Protein AF-A0A966UP35-F1 (afdb_monomer_lite)

Foldseek 3Di:
DDDDDDDDPPDDPVVVVVVVVVVVLVVVLVVLVVVCVVQVKDKDWAADPDPDPFFWTKIKIKDQPDPDLPRFKMWIFMDTGHSHDGDDPSVRSVRRSVCVVVVVTDIDGLVDRDDSVCVRVSVRVVVNVVVVVD

Radius of gyration: 21.24 Å; chains: 1; bounding box: 34×45×80 Å

pLDDT: mean 83.23, std 15.19, range [35.84, 97.56]

Sequence (134 aa):
MITVKNARDDGANAQDTINYIKLAEDNLRKEMLLKAKLCGVGIVHIKSAEGEWRKGGMTVAFKKSNQYKYGRMVEVAVAVCSPEDTFSRKIGTQMALEKFFSEQVIELPLLEFYGQEDINMAVKKAFTAMWHAI

Structure (mmCIF, N/CA/C/O backbone):
data_AF-A0A966UP35-F1
#
_entry.id   AF-A0A966UP35-F1
#
loop_
_atom_site.group_PDB
_atom_site.id
_atom_site.type_symbol
_atom_site.label_atom_id
_atom_site.label_alt_id
_atom_site.label_comp_id
_atom_site.label_asym_id
_atom_site.label_entity_id
_atom_site.label_seq_id
_atom_site.pdbx_PDB_ins_code
_atom_site.Cartn_x
_atom_site.Cartn_y
_atom_site.Cartn_z
_atom_site.occupancy
_atom_site.B_iso_or_equiv
_atom_site.auth_seq_id
_atom_site.auth_comp_id
_atom_site.auth_asym_id
_atom_site.auth_atom_id
_atom_site.pdbx_PDB_model_num
ATOM 1 N N . MET A 1 1 ? -4.353 26.156 -61.083 1.00 38.97 1 MET A N 1
ATOM 2 C CA . MET A 1 1 ? -3.353 25.263 -60.459 1.00 38.97 1 MET A CA 1
ATOM 3 C C . MET A 1 1 ? -2.992 25.840 -59.102 1.00 38.97 1 MET A C 1
ATOM 5 O O . MET A 1 1 ? -2.383 26.898 -59.064 1.00 38.97 1 MET A O 1
ATOM 9 N N . ILE A 1 2 ? -3.434 25.215 -58.009 1.00 35.84 2 ILE A N 1
ATOM 10 C CA . ILE A 1 2 ? -3.049 25.597 -56.643 1.00 35.84 2 ILE A CA 1
ATOM 11 C C . ILE A 1 2 ? -2.356 24.378 -56.043 1.00 35.84 2 ILE A C 1
ATOM 13 O O . ILE A 1 2 ? -2.983 23.344 -55.830 1.00 35.84 2 ILE A O 1
ATOM 17 N N . THR A 1 3 ? -1.046 24.490 -55.854 1.00 38.34 3 THR A N 1
ATOM 18 C CA . THR A 1 3 ? -0.208 23.449 -55.263 1.00 38.34 3 THR A CA 1
ATOM 19 C C . THR A 1 3 ? -0.435 23.441 -53.757 1.00 38.34 3 THR A C 1
ATOM 21 O O . THR A 1 3 ? -0.186 24.442 -53.082 1.00 38.34 3 THR A O 1
ATOM 24 N N . VAL A 1 4 ? -0.928 22.320 -53.231 1.00 44.09 4 VAL A N 1
ATOM 25 C CA . VAL A 1 4 ? -1.082 22.093 -51.792 1.00 44.09 4 VAL A CA 1
ATOM 26 C C . VAL A 1 4 ? 0.317 22.092 -51.177 1.00 44.09 4 VAL A C 1
ATOM 28 O O . VAL A 1 4 ? 1.148 21.247 -51.505 1.00 44.09 4 VAL A O 1
ATOM 31 N N . LYS A 1 5 ? 0.610 23.088 -50.333 1.00 43.47 5 LYS A N 1
ATOM 32 C CA . LYS A 1 5 ? 1.839 23.112 -49.536 1.00 43.47 5 LYS A CA 1
ATOM 33 C C . LYS A 1 5 ? 1.790 21.934 -48.570 1.00 43.47 5 LYS A C 1
ATOM 35 O O . LYS A 1 5 ? 0.853 21.836 -47.783 1.00 43.47 5 LYS A O 1
ATOM 40 N N . ASN A 1 6 ? 2.804 21.079 -48.668 1.00 45.50 6 ASN A N 1
ATOM 41 C CA . ASN A 1 6 ? 3.073 19.962 -47.772 1.00 45.50 6 ASN A CA 1
ATOM 42 C C . ASN A 1 6 ? 2.775 20.339 -46.317 1.00 45.50 6 ASN A C 1
ATOM 44 O O . ASN A 1 6 ? 3.355 21.294 -45.789 1.00 45.50 6 ASN A O 1
ATOM 48 N N . ALA A 1 7 ? 1.874 19.573 -45.700 1.00 45.38 7 ALA A N 1
ATOM 49 C CA . ALA A 1 7 ? 1.736 19.516 -44.257 1.00 45.38 7 ALA A CA 1
ATOM 50 C C . ALA A 1 7 ? 3.125 19.235 -43.674 1.00 45.38 7 ALA A C 1
ATOM 52 O O . ALA A 1 7 ? 3.815 18.313 -44.112 1.00 45.38 7 ALA A O 1
ATOM 53 N N . ARG A 1 8 ? 3.569 20.107 -42.770 1.00 47.16 8 ARG A N 1
ATOM 54 C CA . ARG A 1 8 ? 4.813 19.904 -42.040 1.00 47.16 8 ARG A CA 1
ATOM 55 C C . ARG A 1 8 ? 4.602 18.708 -41.124 1.00 47.16 8 ARG A C 1
ATOM 57 O O . ARG A 1 8 ? 3.620 18.643 -40.393 1.00 47.16 8 ARG A O 1
ATOM 64 N N . ASP A 1 9 ? 5.501 17.752 -41.269 1.00 53.06 9 ASP A N 1
ATOM 65 C CA . ASP A 1 9 ? 5.639 16.590 -40.413 1.00 53.06 9 ASP A CA 1
ATOM 66 C C . ASP A 1 9 ? 6.173 17.103 -39.067 1.00 53.06 9 ASP A C 1
ATOM 68 O O . ASP A 1 9 ? 7.373 17.330 -38.897 1.00 53.06 9 ASP A O 1
ATOM 72 N N . ASP A 1 10 ? 5.258 17.434 -38.155 1.00 55.09 10 ASP A N 1
ATOM 73 C CA . ASP A 1 10 ? 5.568 17.930 -36.815 1.00 55.09 10 ASP A CA 1
ATOM 74 C C . ASP A 1 10 ? 6.049 16.749 -35.957 1.00 55.09 10 ASP A C 1
ATOM 76 O O . ASP A 1 10 ? 5.330 16.198 -35.122 1.00 55.09 10 ASP A O 1
ATOM 80 N N . GLY A 1 11 ? 7.283 16.316 -36.218 1.00 55.34 11 GLY A N 1
ATOM 81 C CA . GLY A 1 11 ? 7.955 15.236 -35.509 1.00 55.34 11 GLY A CA 1
ATOM 82 C C . GLY A 1 11 ? 8.227 15.607 -34.055 1.00 55.34 11 GLY A C 1
ATOM 83 O O . GLY A 1 11 ? 9.309 16.089 -33.720 1.00 55.34 11 GLY A O 1
ATOM 84 N N . ALA A 1 12 ? 7.257 15.364 -33.173 1.00 61.81 12 ALA A N 1
ATOM 85 C CA . ALA A 1 12 ? 7.504 15.317 -31.740 1.00 61.81 12 ALA A CA 1
ATOM 86 C C . ALA A 1 12 ? 8.592 14.262 -31.470 1.00 61.81 12 ALA A C 1
ATOM 88 O O . ALA A 1 12 ? 8.430 13.082 -31.787 1.00 61.81 12 ALA A O 1
ATOM 89 N N . ASN A 1 13 ? 9.727 14.694 -30.920 1.00 81.31 13 ASN A N 1
ATOM 90 C CA . ASN A 1 13 ? 10.836 13.815 -30.573 1.00 81.31 13 ASN A CA 1
ATOM 91 C C . ASN A 1 13 ? 10.357 12.763 -29.559 1.00 81.31 13 ASN A C 1
ATOM 93 O O . ASN A 1 13 ? 9.914 13.106 -28.462 1.00 81.31 13 ASN A O 1
ATOM 97 N N . ALA A 1 14 ? 10.472 11.479 -29.911 1.00 80.81 14 ALA A N 1
ATOM 98 C CA . ALA A 1 14 ? 10.007 10.364 -29.086 1.00 80.81 14 ALA A CA 1
ATOM 99 C C . ALA A 1 14 ? 10.569 10.402 -27.650 1.00 80.81 14 ALA A C 1
ATOM 101 O O . ALA A 1 14 ? 9.886 10.010 -26.702 1.00 80.81 14 ALA A O 1
ATOM 102 N N . GLN A 1 15 ? 11.789 10.920 -27.468 1.00 83.50 15 GLN A N 1
ATOM 103 C CA . GLN A 1 15 ? 12.401 11.058 -26.148 1.00 83.50 15 GLN A CA 1
ATOM 104 C C . GLN A 1 15 ? 11.675 12.083 -25.266 1.00 83.50 15 GLN A C 1
ATOM 106 O O . GLN A 1 15 ? 11.533 11.863 -24.060 1.00 83.50 15 GLN A O 1
ATOM 111 N N . ASP A 1 16 ? 11.184 13.171 -25.857 1.00 85.06 16 ASP A N 1
ATOM 112 C CA . ASP A 1 16 ? 10.440 14.200 -25.135 1.00 85.06 16 ASP A CA 1
ATOM 113 C C . ASP A 1 16 ? 9.094 13.639 -24.681 1.00 85.06 16 ASP A C 1
ATOM 115 O O . ASP A 1 16 ? 8.744 13.760 -23.507 1.00 85.06 16 ASP A O 1
ATOM 119 N N . THR A 1 17 ? 8.390 12.912 -25.554 1.00 87.25 17 THR A N 1
ATOM 120 C CA . THR A 1 17 ? 7.141 12.218 -25.204 1.00 87.25 17 THR A CA 1
ATOM 121 C C . THR A 1 17 ? 7.336 11.238 -24.043 1.00 87.25 17 THR A C 1
ATOM 123 O O . THR A 1 17 ? 6.556 11.251 -23.091 1.00 87.25 17 THR A O 1
ATOM 126 N N . ILE A 1 18 ? 8.408 10.437 -24.062 1.00 89.44 18 ILE A N 1
ATOM 127 C CA . ILE A 1 18 ? 8.746 9.514 -22.964 1.00 89.44 18 ILE A CA 1
ATOM 128 C C . ILE A 1 18 ? 8.972 10.272 -21.648 1.00 89.44 18 ILE A C 1
ATOM 130 O O . ILE A 1 18 ? 8.531 9.823 -20.587 1.00 89.44 18 ILE A O 1
ATOM 134 N N . ASN A 1 19 ? 9.654 11.417 -21.694 1.00 89.69 19 ASN A N 1
ATOM 135 C CA . ASN A 1 19 ? 9.910 12.230 -20.507 1.00 89.69 19 ASN A CA 1
ATOM 136 C C . ASN A 1 19 ? 8.612 12.815 -19.932 1.00 89.69 19 ASN A C 1
ATOM 138 O O . ASN A 1 19 ? 8.419 12.776 -18.715 1.00 89.69 19 ASN A O 1
ATOM 142 N N . TYR A 1 20 ? 7.703 13.290 -20.789 1.00 89.88 20 TYR A N 1
ATOM 143 C CA . TYR A 1 20 ? 6.385 13.769 -20.367 1.00 89.88 20 TYR A CA 1
ATOM 144 C C . TYR A 1 20 ? 5.553 12.667 -19.704 1.00 89.88 20 TYR A C 1
ATOM 146 O O . TYR A 1 20 ? 4.977 12.909 -18.644 1.00 89.88 20 TYR A O 1
ATOM 154 N N . ILE A 1 21 ? 5.536 11.454 -20.269 1.00 89.19 21 ILE A N 1
ATOM 155 C CA . ILE A 1 21 ? 4.819 10.306 -19.686 1.00 89.19 21 ILE A CA 1
ATOM 156 C C . ILE A 1 21 ? 5.364 9.986 -18.289 1.00 89.19 21 ILE A C 1
ATOM 158 O O . ILE A 1 21 ? 4.599 9.926 -17.329 1.00 89.19 21 ILE A O 1
ATOM 162 N N . LYS A 1 22 ? 6.690 9.874 -18.141 1.00 86.81 22 LYS A N 1
ATOM 163 C CA . LYS A 1 22 ? 7.327 9.607 -16.839 1.00 86.81 22 LYS A CA 1
ATOM 164 C C . LYS A 1 22 ? 7.005 10.680 -15.802 1.00 86.81 22 LYS A C 1
ATOM 166 O O . LYS A 1 22 ? 6.761 10.364 -14.639 1.00 86.81 22 LYS A O 1
ATOM 171 N N . LEU A 1 23 ? 7.013 11.950 -16.211 1.00 88.88 23 LEU A N 1
ATOM 172 C CA . LEU A 1 23 ? 6.675 13.063 -15.329 1.00 88.88 23 LEU A CA 1
ATOM 173 C C . LEU A 1 23 ? 5.211 12.991 -14.875 1.00 88.88 23 LEU A C 1
ATOM 175 O O . LEU A 1 23 ? 4.930 13.199 -13.693 1.00 88.88 23 LEU A O 1
ATOM 179 N N . ALA A 1 24 ? 4.295 12.675 -15.792 1.00 89.56 24 ALA A N 1
ATOM 180 C CA . ALA A 1 24 ? 2.879 12.510 -15.487 1.00 89.56 24 ALA A CA 1
ATOM 181 C C . ALA A 1 24 ? 2.644 11.356 -14.498 1.00 89.56 24 ALA A C 1
ATOM 183 O O . ALA A 1 24 ? 1.975 11.556 -13.485 1.00 89.56 24 ALA A O 1
ATOM 184 N N . GLU A 1 25 ? 3.260 10.190 -14.723 1.00 88.06 25 GLU A N 1
ATOM 185 C CA . GLU A 1 25 ? 3.199 9.046 -13.799 1.00 88.06 25 GLU A CA 1
ATOM 186 C C . GLU A 1 25 ? 3.731 9.404 -12.403 1.00 88.06 25 GLU A C 1
ATOM 188 O O . GLU A 1 25 ? 3.139 9.055 -11.377 1.00 88.06 25 GLU A O 1
ATOM 193 N N . ASP A 1 26 ? 4.844 10.139 -12.336 1.00 89.56 26 ASP A N 1
ATOM 194 C CA . ASP A 1 26 ? 5.414 10.556 -11.059 1.00 89.56 26 ASP A CA 1
ATOM 195 C C . ASP A 1 26 ? 4.542 11.559 -10.305 1.00 89.56 26 ASP A C 1
ATOM 197 O O . ASP A 1 26 ? 4.484 11.508 -9.071 1.00 89.56 26 ASP A O 1
ATOM 201 N N . ASN A 1 27 ? 3.859 12.450 -11.020 1.00 92.94 27 ASN A N 1
ATOM 202 C CA . ASN A 1 27 ? 2.904 13.376 -10.423 1.00 92.94 27 ASN A CA 1
ATOM 203 C C . ASN A 1 27 ? 1.660 12.639 -9.920 1.00 92.94 27 ASN A C 1
ATOM 205 O O . ASN A 1 27 ? 1.301 12.813 -8.756 1.00 92.94 27 ASN A O 1
ATOM 209 N N . LEU A 1 28 ? 1.098 11.727 -10.717 1.00 91.81 28 LEU A N 1
ATOM 210 C CA . LEU A 1 28 ? -0.032 10.886 -10.316 1.00 91.81 28 LEU A CA 1
ATOM 211 C C . LEU A 1 28 ? 0.276 10.108 -9.027 1.00 91.81 28 LEU A C 1
ATOM 213 O O . LEU A 1 28 ? -0.504 10.101 -8.074 1.00 91.81 28 LEU A O 1
ATOM 217 N N . ARG A 1 29 ? 1.462 9.499 -8.938 1.00 92.81 29 ARG A N 1
ATOM 218 C CA . ARG A 1 29 ? 1.890 8.789 -7.726 1.00 92.81 29 ARG A CA 1
ATOM 219 C C . ARG A 1 29 ? 1.991 9.711 -6.507 1.00 92.81 29 ARG A C 1
ATOM 221 O O . ARG A 1 29 ? 1.643 9.295 -5.401 1.00 92.81 29 ARG A O 1
ATOM 228 N N . LYS A 1 30 ? 2.485 10.944 -6.669 1.00 94.44 30 LYS A N 1
ATOM 229 C CA . LYS A 1 30 ? 2.537 11.931 -5.573 1.00 94.44 30 LYS A CA 1
ATOM 230 C C . LYS A 1 30 ? 1.134 12.326 -5.114 1.00 94.44 30 LYS A C 1
ATOM 232 O O . LYS A 1 30 ? 0.907 12.405 -3.909 1.00 94.44 30 LYS A O 1
ATOM 237 N N . GLU A 1 31 ? 0.205 12.519 -6.044 1.00 95.62 31 GLU A N 1
ATOM 238 C CA . GLU A 1 31 ? -1.199 12.808 -5.737 1.00 95.62 31 GLU A CA 1
ATOM 239 C C . GLU A 1 31 ? -1.853 11.658 -4.969 1.00 95.62 31 GLU A C 1
ATOM 241 O O . GLU A 1 31 ? -2.477 11.886 -3.933 1.00 95.62 31 GLU A O 1
ATOM 246 N N . MET A 1 32 ? -1.633 10.410 -5.396 1.00 95.50 32 MET A N 1
ATOM 247 C CA . MET A 1 32 ? -2.130 9.232 -4.681 1.00 95.50 32 MET A CA 1
ATOM 248 C C . MET A 1 32 ? -1.553 9.116 -3.269 1.00 95.50 32 MET A C 1
ATOM 250 O O . MET A 1 32 ? -2.283 8.787 -2.337 1.00 95.50 32 MET A O 1
ATOM 254 N N . LEU A 1 33 ? -0.266 9.420 -3.079 1.00 96.00 33 LEU A N 1
ATOM 255 C CA . LEU A 1 33 ? 0.359 9.442 -1.752 1.00 96.00 33 LEU A CA 1
ATOM 256 C C . LEU A 1 33 ? -0.219 10.542 -0.855 1.00 96.00 33 LEU A C 1
ATOM 258 O O . LEU A 1 33 ? -0.441 10.316 0.336 1.00 96.00 33 LEU A O 1
ATOM 262 N N . LEU A 1 34 ? -0.488 11.724 -1.414 1.00 96.38 34 LEU A N 1
ATOM 263 C CA . LEU A 1 34 ? -1.144 12.805 -0.686 1.00 96.38 34 LEU A CA 1
ATOM 264 C C . LEU A 1 34 ? -2.571 12.406 -0.290 1.00 96.38 34 LEU A C 1
ATOM 266 O O . LEU A 1 34 ? -2.944 12.551 0.873 1.00 96.38 34 LEU A O 1
ATOM 270 N N . LYS A 1 35 ? -3.337 11.834 -1.225 1.00 96.06 35 LYS A N 1
ATOM 271 C CA . LYS A 1 35 ? -4.681 11.303 -0.973 1.00 96.06 35 LYS A CA 1
ATOM 272 C C . LYS A 1 35 ? -4.655 10.223 0.109 1.00 96.06 35 LYS A C 1
ATOM 274 O O . LYS A 1 35 ? -5.450 10.283 1.039 1.00 96.06 35 LYS A O 1
ATOM 279 N N . ALA A 1 36 ? -3.704 9.290 0.050 1.00 95.75 36 ALA A N 1
ATOM 280 C CA . ALA A 1 36 ? -3.525 8.251 1.062 1.00 95.75 36 ALA A CA 1
ATOM 281 C C . ALA A 1 36 ? -3.310 8.854 2.455 1.00 95.75 36 ALA A C 1
ATOM 283 O O . ALA A 1 36 ? -4.004 8.482 3.400 1.00 95.75 36 ALA A O 1
ATOM 284 N N . LYS A 1 37 ? -2.430 9.856 2.569 1.00 94.19 37 LYS A N 1
ATOM 285 C CA . LYS A 1 37 ? -2.186 10.570 3.828 1.00 94.19 37 LYS A CA 1
ATOM 286 C C . LYS A 1 37 ? -3.449 11.256 4.359 1.00 94.19 37 LYS A C 1
ATOM 288 O O . LYS A 1 37 ? -3.743 11.132 5.544 1.00 94.19 37 LYS A O 1
ATOM 293 N N . LEU A 1 38 ? -4.194 11.952 3.500 1.00 94.62 38 LEU A N 1
ATOM 294 C CA . LEU A 1 38 ? -5.432 12.647 3.880 1.00 94.62 38 LEU A CA 1
ATOM 295 C C . LEU A 1 38 ? -6.546 11.676 4.292 1.00 94.62 38 LEU A C 1
ATOM 297 O O . LEU A 1 38 ? -7.322 11.971 5.195 1.00 94.62 38 LEU A O 1
ATOM 301 N N . CYS A 1 39 ? -6.608 10.504 3.661 1.00 91.94 39 CYS A N 1
ATOM 302 C CA . CYS A 1 39 ? -7.611 9.479 3.939 1.00 91.94 39 CYS A CA 1
ATOM 303 C C . CYS A 1 39 ? -7.215 8.502 5.060 1.00 91.94 39 CYS A C 1
ATOM 305 O O . CYS A 1 39 ? -8.004 7.608 5.376 1.00 91.94 39 CYS A O 1
ATOM 307 N N . GLY A 1 40 ? -6.020 8.641 5.646 1.00 92.00 40 GLY A N 1
ATOM 308 C CA . GLY A 1 40 ? -5.513 7.738 6.684 1.00 92.00 40 GLY A CA 1
ATOM 309 C C . GLY A 1 40 ? -5.175 6.332 6.176 1.00 92.00 40 GLY A C 1
ATOM 310 O O . GLY A 1 40 ? -5.282 5.371 6.935 1.00 92.00 40 GLY A O 1
ATOM 311 N N . VAL A 1 41 ? -4.805 6.203 4.901 1.00 94.94 41 VAL A N 1
ATOM 312 C CA . VAL A 1 41 ? -4.380 4.939 4.285 1.00 94.94 41 VAL A CA 1
ATOM 313 C C . VAL A 1 41 ? -2.891 4.722 4.567 1.00 94.94 41 VAL A C 1
ATOM 315 O O . VAL A 1 41 ? -2.043 5.522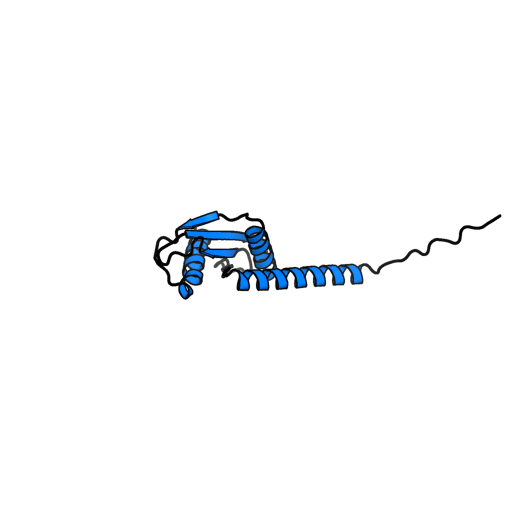 4.165 1.00 94.94 41 VAL A O 1
ATOM 318 N N . GLY A 1 42 ? -2.579 3.638 5.272 1.00 94.06 42 GLY A N 1
ATOM 319 C CA . GLY A 1 42 ? -1.223 3.169 5.533 1.00 94.06 42 GLY A CA 1
ATOM 320 C C . GLY A 1 42 ? -0.681 2.319 4.387 1.00 94.06 42 GLY A C 1
ATOM 321 O O . GLY A 1 42 ? -1.435 1.753 3.597 1.00 94.06 42 GLY A O 1
ATOM 322 N N . ILE A 1 43 ? 0.647 2.231 4.293 1.00 95.88 43 ILE A N 1
ATOM 323 C CA . ILE A 1 43 ? 1.336 1.433 3.274 1.00 95.88 43 ILE A CA 1
ATOM 324 C C . ILE A 1 43 ? 2.446 0.642 3.953 1.00 95.88 43 ILE A C 1
ATOM 326 O O . ILE A 1 43 ? 3.303 1.216 4.627 1.00 95.88 43 ILE A O 1
ATOM 330 N N . VAL A 1 44 ? 2.469 -0.671 3.739 1.00 94.62 44 VAL A N 1
ATOM 331 C CA . VAL A 1 44 ? 3.560 -1.540 4.189 1.00 94.62 44 VAL A CA 1
ATOM 332 C C . VAL A 1 44 ? 4.144 -2.317 3.021 1.00 94.62 44 VAL A C 1
ATOM 334 O O . VAL A 1 44 ? 3.453 -2.688 2.074 1.00 94.62 44 VAL A O 1
ATOM 337 N N . HIS A 1 45 ? 5.447 -2.567 3.101 1.00 93.62 45 HIS A N 1
ATOM 338 C CA . HIS A 1 45 ? 6.172 -3.383 2.137 1.00 93.62 45 HIS A CA 1
ATOM 339 C C . HIS A 1 45 ? 6.712 -4.626 2.835 1.00 93.62 45 HIS A C 1
ATOM 341 O O . HIS A 1 45 ? 7.419 -4.518 3.845 1.00 93.62 45 HIS A O 1
ATOM 347 N N . ILE A 1 46 ? 6.421 -5.779 2.254 1.00 91.06 46 ILE A N 1
ATOM 348 C CA . ILE A 1 46 ? 6.943 -7.079 2.643 1.00 91.06 46 ILE A CA 1
ATOM 349 C C . ILE A 1 46 ? 7.918 -7.492 1.543 1.00 91.06 46 ILE A C 1
ATOM 351 O O . ILE A 1 46 ? 7.584 -7.463 0.360 1.00 91.06 46 ILE A O 1
ATOM 355 N N . LYS A 1 47 ? 9.154 -7.793 1.931 1.00 83.38 47 LYS A N 1
ATOM 356 C CA . LYS A 1 47 ? 10.203 -8.250 1.015 1.00 83.38 47 LYS A CA 1
ATOM 357 C C . LYS A 1 47 ? 10.373 -9.753 1.183 1.00 83.38 47 LYS A C 1
ATOM 359 O O . LYS A 1 47 ? 10.198 -10.235 2.301 1.00 83.38 47 LYS A O 1
ATOM 364 N N . SER A 1 48 ? 10.778 -10.446 0.121 1.00 76.25 48 SER A N 1
ATOM 365 C CA . SER A 1 48 ? 11.248 -11.822 0.267 1.00 76.25 48 SER A CA 1
ATOM 366 C C . SER A 1 48 ? 12.461 -11.880 1.204 1.00 76.25 48 SER A C 1
ATOM 368 O O . SER A 1 48 ? 13.297 -10.970 1.202 1.00 76.25 48 SER A O 1
ATOM 370 N N . ALA A 1 49 ? 12.509 -12.912 2.048 1.00 65.75 49 ALA A N 1
ATOM 371 C CA . ALA A 1 49 ? 13.592 -13.135 3.006 1.00 65.75 49 ALA A CA 1
ATOM 372 C C . ALA A 1 49 ? 14.770 -13.915 2.400 1.00 65.75 49 ALA A C 1
ATOM 374 O O . ALA A 1 49 ? 15.835 -13.973 3.011 1.00 65.75 49 ALA A O 1
ATOM 375 N N . GLU A 1 50 ? 14.598 -14.504 1.217 1.00 57.38 50 GLU A N 1
ATOM 376 C CA . GLU A 1 50 ? 15.617 -15.347 0.597 1.00 57.38 50 GLU A CA 1
ATOM 377 C C . GLU A 1 50 ? 16.676 -14.513 -0.127 1.00 57.38 50 GLU A C 1
ATOM 379 O O . GLU A 1 50 ? 16.388 -13.441 -0.656 1.00 57.38 50 GLU A O 1
ATOM 384 N N . GLY A 1 51 ? 17.921 -14.999 -0.102 1.00 54.53 51 GLY A N 1
ATOM 385 C CA . GLY A 1 51 ? 19.181 -14.274 -0.331 1.00 54.53 51 GLY A CA 1
ATOM 386 C C . GLY A 1 51 ? 19.393 -13.590 -1.689 1.00 54.53 51 GLY A C 1
ATOM 387 O O . GLY A 1 51 ? 20.502 -13.139 -1.971 1.00 54.53 51 GLY A O 1
ATOM 388 N N . GLU A 1 52 ? 18.360 -13.455 -2.514 1.00 58.16 52 GLU A N 1
ATOM 389 C CA . GLU A 1 52 ? 18.371 -12.651 -3.726 1.00 58.16 52 GLU A CA 1
ATOM 390 C C . GLU A 1 52 ? 17.870 -11.237 -3.413 1.00 58.16 52 GLU A C 1
ATOM 392 O O . GLU A 1 52 ? 16.675 -10.948 -3.312 1.00 58.16 52 GLU A O 1
ATOM 397 N N . TRP A 1 53 ? 18.821 -10.319 -3.240 1.00 61.06 53 TRP A N 1
ATOM 398 C CA . TRP A 1 53 ? 18.537 -8.916 -2.970 1.00 61.06 53 TRP A CA 1
ATOM 399 C C . TRP A 1 53 ? 17.583 -8.356 -4.036 1.00 61.06 53 TRP A C 1
ATOM 401 O O . TRP A 1 53 ? 18.012 -8.031 -5.139 1.00 61.06 53 TRP A O 1
ATOM 411 N N . ARG A 1 54 ? 16.315 -8.145 -3.641 1.00 69.44 54 ARG A N 1
ATOM 412 C CA . ARG A 1 54 ? 15.220 -7.486 -4.390 1.00 69.44 54 ARG A CA 1
ATOM 413 C C . ARG A 1 54 ? 14.320 -8.384 -5.239 1.00 69.44 54 ARG A C 1
ATOM 415 O O . ARG A 1 54 ? 13.556 -7.821 -6.014 1.00 69.44 54 ARG A O 1
ATOM 422 N N . LYS A 1 55 ? 14.336 -9.703 -5.096 1.00 83.31 55 LYS A N 1
ATOM 423 C CA . LYS A 1 55 ? 13.364 -10.547 -5.801 1.00 83.31 55 LYS A CA 1
ATOM 424 C C . LYS A 1 55 ? 12.099 -10.799 -4.988 1.00 83.31 55 LYS A C 1
ATOM 426 O O . LYS A 1 5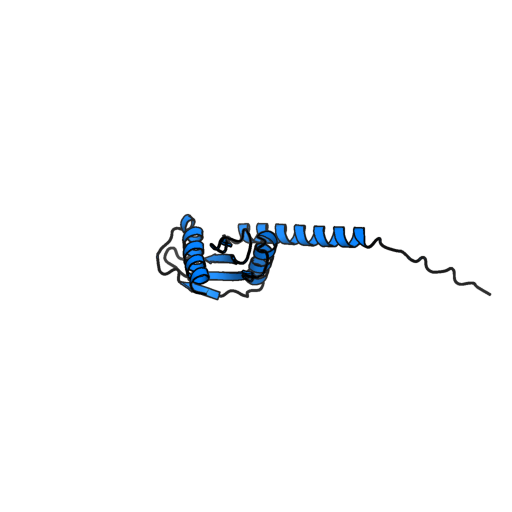5 ? 12.177 -11.063 -3.788 1.00 83.31 55 LYS A O 1
ATOM 431 N N . GLY A 1 56 ? 10.949 -10.664 -5.642 1.00 87.12 56 GLY A N 1
ATOM 432 C CA . GLY A 1 56 ? 9.632 -10.857 -5.046 1.00 87.12 56 GLY A CA 1
ATOM 433 C C . GLY A 1 56 ? 9.281 -9.963 -3.857 1.00 87.12 56 GLY A C 1
ATOM 434 O O . GLY A 1 56 ? 10.078 -9.199 -3.299 1.00 87.12 56 GLY A O 1
ATOM 435 N N . GLY A 1 57 ? 8.021 -10.062 -3.459 1.00 90.81 57 GLY A N 1
ATOM 436 C CA . GLY A 1 57 ? 7.479 -9.391 -2.288 1.00 90.81 57 GLY A CA 1
ATOM 437 C C . GLY A 1 57 ? 6.081 -8.864 -2.546 1.00 90.81 57 GLY A C 1
ATOM 438 O O . GLY A 1 57 ? 5.467 -9.112 -3.581 1.00 90.81 57 GLY A O 1
ATOM 439 N N . MET A 1 58 ? 5.574 -8.079 -1.607 1.00 92.88 58 MET A N 1
ATOM 440 C CA . MET A 1 58 ? 4.271 -7.450 -1.754 1.00 92.8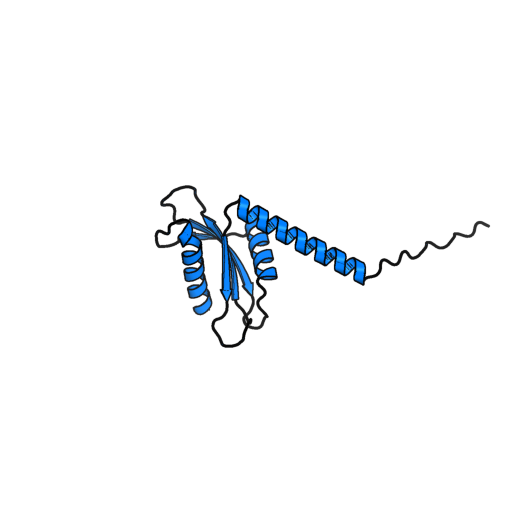8 58 MET A CA 1
ATOM 441 C C . MET A 1 58 ? 4.245 -6.059 -1.138 1.00 92.88 58 MET A C 1
ATOM 443 O O . MET A 1 58 ? 4.962 -5.738 -0.187 1.00 92.88 58 MET A O 1
ATOM 447 N N . THR A 1 59 ? 3.391 -5.215 -1.696 1.00 95.94 59 THR A N 1
ATOM 448 C CA . THR A 1 59 ? 3.013 -3.937 -1.104 1.00 95.94 59 THR A CA 1
ATOM 449 C C . THR A 1 59 ? 1.542 -3.980 -0.752 1.00 95.94 59 THR A C 1
ATOM 451 O O . THR A 1 59 ? 0.720 -4.440 -1.540 1.00 95.94 59 THR A O 1
ATOM 454 N N . VAL A 1 60 ? 1.229 -3.508 0.445 1.00 96.25 60 VAL A N 1
ATOM 455 C CA . VAL A 1 60 ? -0.107 -3.560 1.018 1.00 96.25 60 VAL A CA 1
ATOM 456 C C . VAL A 1 60 ? -0.511 -2.140 1.383 1.00 96.25 60 VAL A C 1
ATOM 458 O O . VAL A 1 60 ? 0.170 -1.496 2.183 1.00 96.25 60 VAL A O 1
ATOM 461 N N . ALA A 1 61 ? -1.592 -1.655 0.783 1.00 97.25 61 ALA A N 1
ATOM 462 C CA . ALA A 1 61 ? -2.272 -0.431 1.184 1.00 97.25 61 ALA A CA 1
ATOM 463 C C . ALA A 1 61 ? -3.439 -0.813 2.092 1.00 97.25 61 ALA A C 1
ATOM 465 O O . ALA A 1 61 ? -4.170 -1.751 1.776 1.00 97.25 61 ALA A O 1
ATOM 466 N N . PHE A 1 62 ? -3.606 -0.133 3.221 1.00 95.44 62 PHE A N 1
ATOM 467 C CA . PHE A 1 62 ? -4.634 -0.509 4.183 1.00 95.44 62 PHE A CA 1
ATOM 468 C C . PHE A 1 62 ? -5.216 0.684 4.934 1.00 95.44 62 PHE A C 1
ATOM 470 O O . PHE A 1 62 ? -4.561 1.709 5.113 1.00 95.44 62 PHE A O 1
ATOM 477 N N . LYS A 1 63 ? -6.437 0.527 5.439 1.00 93.25 63 LYS A N 1
ATOM 478 C CA . LYS A 1 63 ? -7.113 1.504 6.295 1.00 93.25 63 LYS A CA 1
ATOM 479 C C . LYS A 1 63 ? -8.016 0.776 7.280 1.00 93.25 63 LYS A C 1
ATOM 481 O O . LYS A 1 63 ? -8.506 -0.308 6.994 1.00 93.25 63 LYS A O 1
ATOM 486 N N . LYS A 1 64 ? -8.262 1.363 8.448 1.00 90.06 64 LYS A N 1
ATOM 487 C CA . LYS A 1 64 ? -9.288 0.851 9.361 1.00 90.06 64 LYS A CA 1
ATOM 488 C C . LYS A 1 64 ? -10.674 0.990 8.714 1.00 90.06 64 LYS A C 1
ATOM 490 O O . LYS A 1 64 ? -11.039 2.102 8.340 1.00 90.06 64 LYS A O 1
ATOM 495 N N . SER A 1 65 ? -11.448 -0.095 8.640 1.00 88.94 65 SER A N 1
ATOM 496 C CA . SER A 1 65 ? -12.777 -0.101 7.993 1.00 88.94 65 SER A CA 1
ATOM 497 C C . SER A 1 65 ? -13.838 0.664 8.789 1.00 88.94 65 SER A C 1
ATOM 499 O O . SER A 1 65 ? -14.931 0.929 8.308 1.00 88.94 65 SER A O 1
ATOM 501 N N . ASN A 1 66 ? -13.561 0.997 10.052 1.00 85.38 66 ASN A N 1
ATOM 502 C CA . ASN A 1 66 ? -14.528 1.643 10.931 1.00 85.38 66 ASN A CA 1
ATOM 503 C C . ASN A 1 66 ? -13.873 2.656 11.878 1.00 85.38 66 ASN A C 1
ATOM 505 O O . ASN A 1 66 ? -12.669 2.640 12.133 1.00 85.38 66 ASN A O 1
ATOM 509 N N . GLN A 1 67 ? -14.710 3.527 12.437 1.00 80.62 67 GLN A N 1
ATOM 510 C CA . GLN A 1 67 ? -14.301 4.565 13.386 1.00 80.62 67 GLN A CA 1
ATOM 511 C C . GLN A 1 67 ? -14.268 4.068 14.839 1.00 80.62 67 GLN A C 1
ATOM 513 O O . GLN A 1 67 ? -13.808 4.773 15.737 1.00 80.62 67 GLN A O 1
ATOM 518 N N . TYR A 1 68 ? -14.754 2.853 15.102 1.00 81.44 68 TYR A N 1
ATOM 519 C CA . TYR A 1 68 ? -14.883 2.343 16.459 1.00 81.44 68 TYR A CA 1
ATOM 520 C C . TYR A 1 68 ? -13.521 2.003 17.041 1.00 81.44 68 TYR A C 1
ATOM 522 O O . TYR A 1 68 ? -12.737 1.271 16.437 1.00 81.44 68 TYR A O 1
ATOM 530 N N . LYS A 1 69 ? -13.257 2.458 18.270 1.00 70.25 69 LYS A N 1
ATOM 531 C CA . LYS A 1 69 ? -12.004 2.168 18.982 1.00 70.25 69 LYS A CA 1
ATOM 532 C C . LYS A 1 69 ? -11.674 0.672 18.947 1.00 70.25 69 LYS A C 1
ATOM 534 O O . LYS A 1 69 ? -10.571 0.319 18.555 1.00 70.25 69 LYS A O 1
ATOM 539 N N . TYR A 1 70 ? -12.660 -0.178 19.234 1.00 72.31 70 TYR A N 1
ATOM 540 C CA . TYR A 1 70 ? -12.523 -1.637 19.298 1.00 72.31 70 TYR A CA 1
ATOM 541 C C . TYR A 1 70 ? -12.742 -2.374 17.974 1.00 72.31 70 TYR A C 1
ATOM 543 O O . TYR A 1 70 ? -12.608 -3.596 17.943 1.00 72.31 70 TYR A O 1
ATOM 551 N N . GLY A 1 71 ? -13.100 -1.674 16.897 1.00 73.25 71 GLY A N 1
ATOM 552 C CA . GLY A 1 71 ? -13.273 -2.319 15.606 1.00 73.25 71 GLY A CA 1
ATOM 553 C C . GLY A 1 71 ? -11.931 -2.803 15.067 1.00 73.25 71 GLY A C 1
ATOM 554 O O . GLY A 1 71 ? -10.950 -2.060 15.060 1.00 73.25 71 GLY A O 1
ATOM 555 N N . ARG A 1 72 ? -11.898 -4.069 14.648 1.00 77.56 72 ARG A N 1
ATOM 556 C CA . ARG A 1 72 ? -10.668 -4.781 14.262 1.00 77.56 72 ARG A CA 1
ATOM 557 C C . ARG A 1 72 ? -10.525 -4.993 12.759 1.00 77.56 72 ARG A C 1
ATOM 559 O O . ARG A 1 72 ? -9.538 -5.562 12.315 1.00 77.56 72 ARG A O 1
ATOM 566 N N . MET A 1 73 ? -11.519 -4.557 11.995 1.00 89.00 73 MET A N 1
ATOM 567 C CA . MET A 1 73 ? -11.545 -4.710 10.548 1.00 89.00 73 MET A CA 1
ATOM 568 C C . MET A 1 73 ? -10.647 -3.670 9.882 1.00 89.00 73 MET A C 1
ATOM 570 O O . MET A 1 73 ? -10.672 -2.486 10.246 1.00 89.00 73 MET A O 1
ATOM 574 N N . VAL A 1 74 ? -9.866 -4.131 8.914 1.00 91.00 74 VAL A N 1
ATOM 575 C CA . VAL A 1 74 ? -9.100 -3.289 8.000 1.00 91.00 74 VAL A CA 1
ATOM 576 C C . VAL A 1 74 ? -9.485 -3.599 6.562 1.00 91.00 74 VAL A C 1
ATOM 578 O O . VAL A 1 74 ? -9.599 -4.760 6.182 1.00 91.00 74 VAL A O 1
ATOM 581 N 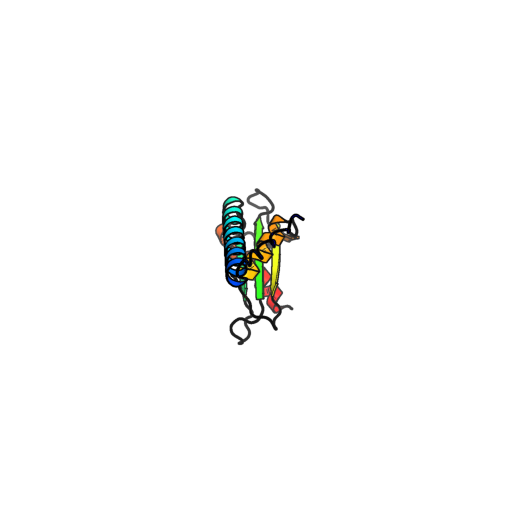N . GLU A 1 75 ? -9.655 -2.550 5.770 1.00 94.81 75 GLU A N 1
ATOM 582 C CA . GLU A 1 75 ? -9.689 -2.614 4.315 1.00 94.81 75 GLU A CA 1
ATOM 583 C C . GLU A 1 75 ? -8.254 -2.734 3.827 1.00 94.81 75 GLU A C 1
ATOM 585 O O . GLU A 1 75 ? -7.375 -1.998 4.289 1.00 94.81 75 GLU A O 1
ATOM 590 N N . VAL A 1 76 ? -8.010 -3.650 2.899 1.00 95.19 76 VAL A N 1
ATOM 591 C CA . VAL A 1 76 ? -6.673 -3.939 2.399 1.00 95.19 76 VAL A CA 1
ATOM 592 C C . VAL A 1 76 ? -6.686 -4.129 0.888 1.00 95.19 76 VAL A C 1
ATOM 594 O O . VAL A 1 76 ? -7.504 -4.873 0.360 1.00 95.19 76 VAL A O 1
ATOM 597 N N . ALA A 1 77 ? -5.726 -3.518 0.197 1.00 97.25 77 ALA A N 1
ATOM 598 C CA . ALA A 1 77 ? -5.399 -3.799 -1.196 1.00 97.25 77 ALA A CA 1
ATOM 599 C C . ALA A 1 77 ? -3.941 -4.255 -1.313 1.00 97.25 77 ALA A C 1
ATOM 601 O O . ALA A 1 77 ? -3.041 -3.666 -0.707 1.00 97.25 77 ALA A O 1
ATOM 602 N N . VAL A 1 78 ? -3.699 -5.295 -2.116 1.00 95.31 78 VAL A N 1
ATOM 603 C CA . VAL A 1 78 ? -2.380 -5.935 -2.238 1.00 95.31 78 VAL A CA 1
ATOM 604 C C . VAL A 1 78 ? -1.865 -5.877 -3.677 1.00 95.31 78 VAL A C 1
ATOM 606 O O . VAL A 1 78 ? -2.555 -6.238 -4.637 1.00 95.31 78 VAL A O 1
ATOM 609 N N . ALA A 1 79 ? -0.611 -5.462 -3.825 1.00 95.69 79 ALA A N 1
ATOM 610 C CA . ALA A 1 79 ? 0.178 -5.584 -5.043 1.00 95.69 79 ALA A CA 1
ATOM 611 C C . ALA A 1 79 ? 1.315 -6.584 -4.802 1.00 95.69 79 ALA A C 1
ATOM 613 O O . ALA A 1 79 ? 2.259 -6.288 -4.067 1.00 95.69 79 ALA A O 1
ATOM 614 N N . VAL A 1 80 ? 1.198 -7.772 -5.396 1.00 93.31 80 VAL A N 1
ATOM 615 C CA . VAL A 1 80 ? 2.194 -8.846 -5.303 1.00 93.31 80 VAL A CA 1
ATOM 616 C C . VAL A 1 80 ? 3.176 -8.737 -6.467 1.00 93.31 80 VAL A C 1
ATOM 618 O O . VAL A 1 80 ? 2.777 -8.443 -7.591 1.00 93.31 80 VAL A O 1
ATOM 621 N N . CYS A 1 81 ? 4.452 -8.970 -6.187 1.00 92.06 81 CYS A N 1
ATOM 622 C CA . CYS A 1 81 ? 5.531 -9.090 -7.157 1.00 92.06 81 CYS A CA 1
ATOM 623 C C . CYS A 1 81 ? 6.049 -10.529 -7.109 1.00 92.06 81 CYS A C 1
ATOM 625 O O . CYS A 1 81 ? 6.339 -11.035 -6.020 1.00 92.06 81 CYS A O 1
ATOM 627 N N . SER A 1 82 ? 6.131 -11.177 -8.274 1.00 89.00 82 SER A N 1
ATOM 628 C CA . SER A 1 82 ? 6.580 -12.566 -8.393 1.00 89.00 82 SER A CA 1
ATOM 629 C C . SER A 1 82 ? 7.971 -12.753 -7.773 1.00 89.00 82 SER A C 1
ATOM 631 O O . SER A 1 82 ? 8.802 -11.851 -7.900 1.00 89.00 82 SER A O 1
ATOM 633 N N . PRO A 1 83 ? 8.275 -13.909 -7.153 1.00 87.12 83 PRO A N 1
ATOM 634 C CA . PRO A 1 83 ? 9.636 -14.259 -6.741 1.00 87.12 83 PRO A CA 1
ATOM 635 C C . PRO A 1 83 ? 10.670 -14.161 -7.873 1.00 87.12 83 PRO A C 1
ATOM 637 O O . PRO A 1 83 ? 11.842 -13.913 -7.616 1.00 87.12 83 PRO A O 1
ATOM 640 N N . GLU A 1 84 ? 10.244 -14.307 -9.126 1.00 87.31 84 GLU A N 1
ATOM 641 C CA . GLU A 1 84 ? 11.120 -14.203 -10.298 1.00 87.31 84 GLU A CA 1
ATOM 642 C C . GLU A 1 84 ? 11.403 -12.745 -10.709 1.00 87.31 84 GLU A C 1
ATOM 644 O O . GLU A 1 84 ? 12.399 -12.469 -11.381 1.00 87.31 84 GLU A O 1
ATOM 649 N N . ASP A 1 85 ? 10.573 -11.801 -10.255 1.00 88.50 85 ASP A N 1
ATOM 650 C CA . ASP A 1 85 ? 10.625 -10.392 -10.636 1.00 88.50 85 ASP A CA 1
ATOM 651 C C . ASP A 1 85 ? 11.388 -9.526 -9.629 1.00 88.50 85 ASP A C 1
ATOM 653 O O . ASP A 1 85 ? 11.452 -9.792 -8.426 1.00 88.50 85 ASP A O 1
ATOM 657 N N . THR A 1 86 ? 11.919 -8.400 -10.117 1.00 89.94 86 THR A N 1
ATOM 658 C CA . THR A 1 86 ? 12.535 -7.391 -9.248 1.00 89.94 86 THR A CA 1
ATOM 659 C C . THR A 1 86 ? 11.474 -6.537 -8.557 1.00 89.94 86 THR A C 1
ATOM 661 O O . THR A 1 86 ? 10.768 -5.741 -9.178 1.00 89.94 86 THR A O 1
ATOM 664 N N . PHE A 1 87 ? 11.437 -6.612 -7.233 1.00 90.38 87 PHE A N 1
ATOM 665 C CA . PHE A 1 87 ? 10.554 -5.827 -6.392 1.00 90.38 87 PHE A CA 1
ATOM 666 C C . PHE A 1 87 ? 10.918 -4.339 -6.389 1.00 90.38 87 PHE A C 1
ATOM 668 O O . PHE A 1 87 ? 11.988 -3.917 -5.934 1.00 90.38 87 PHE A O 1
ATOM 675 N N . SER A 1 88 ? 9.957 -3.515 -6.808 1.00 91.38 88 SER A N 1
ATOM 676 C CA . SER A 1 88 ? 10.035 -2.057 -6.761 1.00 91.38 88 SER A C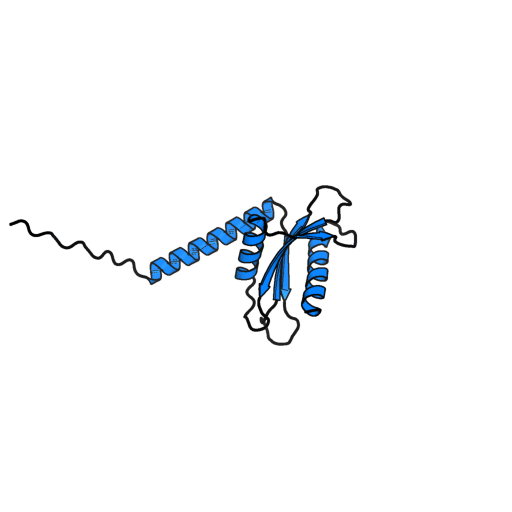A 1
ATOM 677 C C . SER A 1 88 ? 8.973 -1.490 -5.828 1.00 91.38 88 SER A C 1
ATOM 679 O O . SER A 1 88 ? 7.776 -1.604 -6.081 1.00 91.38 88 SER A O 1
ATOM 681 N N . ARG A 1 89 ? 9.410 -0.784 -4.776 1.00 92.50 89 ARG A N 1
ATOM 682 C CA . ARG A 1 89 ? 8.493 -0.073 -3.866 1.00 92.50 89 ARG A CA 1
ATOM 683 C C . ARG A 1 89 ? 7.660 0.972 -4.597 1.00 92.50 89 ARG A C 1
ATOM 685 O O . ARG A 1 89 ? 6.496 1.133 -4.273 1.00 92.50 89 ARG A O 1
ATOM 692 N N . LYS A 1 90 ? 8.247 1.666 -5.580 1.00 93.06 90 LYS A N 1
ATOM 693 C CA . LYS A 1 90 ? 7.556 2.712 -6.347 1.00 93.06 90 LYS A CA 1
ATOM 694 C C . LYS A 1 90 ? 6.359 2.124 -7.097 1.00 93.06 90 LYS A C 1
ATOM 696 O O . LYS A 1 90 ? 5.254 2.638 -6.955 1.00 93.06 90 LYS A O 1
ATOM 701 N N . ILE A 1 91 ? 6.596 1.032 -7.827 1.00 93.06 91 ILE A N 1
ATOM 702 C CA . ILE A 1 91 ? 5.572 0.332 -8.613 1.00 93.06 91 ILE A CA 1
ATOM 703 C C . ILE A 1 91 ? 4.544 -0.306 -7.676 1.00 93.06 91 ILE A C 1
ATOM 705 O O . ILE A 1 91 ? 3.350 -0.073 -7.826 1.00 93.06 91 ILE A O 1
ATOM 709 N N . GLY A 1 92 ? 5.002 -1.025 -6.645 1.00 94.69 92 GLY A N 1
ATOM 710 C CA . GLY A 1 92 ? 4.117 -1.662 -5.671 1.00 94.69 92 GLY A CA 1
ATOM 711 C C . GLY A 1 92 ? 3.213 -0.668 -4.938 1.00 94.69 92 GLY A C 1
ATOM 712 O O . GLY A 1 92 ? 2.030 -0.939 -4.770 1.00 94.69 92 GLY A O 1
ATOM 713 N N . THR A 1 93 ? 3.734 0.499 -4.544 1.00 96.31 93 THR A N 1
ATOM 714 C CA . THR A 1 93 ? 2.933 1.580 -3.947 1.00 96.31 93 THR A CA 1
ATOM 715 C C . THR A 1 93 ? 1.862 2.069 -4.906 1.00 96.31 93 THR A C 1
ATOM 717 O O . THR A 1 93 ? 0.713 2.194 -4.498 1.00 96.31 93 THR A O 1
ATOM 720 N N . GLN A 1 94 ? 2.234 2.358 -6.153 1.00 96.06 94 GLN A N 1
ATOM 721 C CA . GLN A 1 94 ? 1.292 2.849 -7.149 1.00 96.06 94 GLN A CA 1
ATOM 722 C C . GLN A 1 94 ? 0.167 1.835 -7.379 1.00 96.06 94 GLN A C 1
ATOM 724 O O . GLN A 1 94 ? -0.990 2.171 -7.160 1.00 96.06 94 GLN A O 1
ATOM 729 N N . MET A 1 95 ? 0.505 0.578 -7.674 1.00 96.50 95 MET A N 1
ATOM 730 C CA . MET A 1 95 ? -0.486 -0.476 -7.905 1.00 96.50 95 MET A CA 1
ATOM 731 C C . MET A 1 95 ? -1.378 -0.730 -6.684 1.00 96.50 95 MET A C 1
ATOM 733 O O . MET A 1 95 ? -2.584 -0.912 -6.825 1.00 96.50 95 MET A O 1
ATOM 737 N N . ALA A 1 96 ? -0.811 -0.760 -5.472 1.00 97.31 96 ALA A N 1
ATOM 738 C CA . ALA A 1 96 ? -1.595 -0.996 -4.261 1.00 97.31 96 ALA A CA 1
ATOM 739 C C . ALA A 1 96 ? -2.579 0.152 -3.990 1.00 97.31 96 ALA A C 1
ATOM 741 O O . ALA A 1 96 ? -3.722 -0.107 -3.621 1.00 97.31 96 ALA A O 1
ATOM 742 N N . LEU A 1 97 ? -2.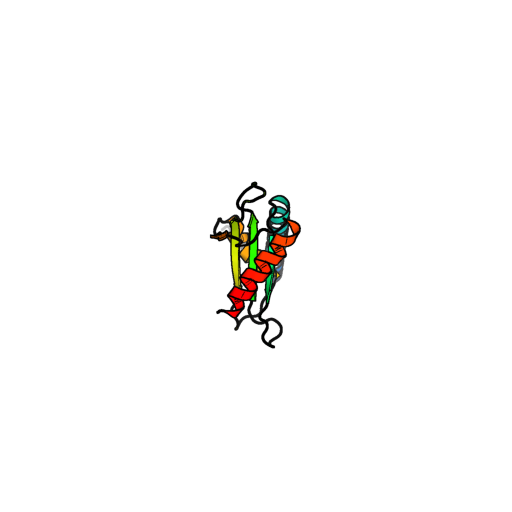163 1.406 -4.201 1.00 97.56 97 LEU A N 1
ATOM 743 C CA . LEU A 1 97 ? -3.033 2.573 -4.041 1.00 97.56 97 LEU A CA 1
ATOM 744 C C . LEU A 1 97 ? -4.085 2.674 -5.148 1.00 97.56 97 LEU A C 1
ATOM 746 O O . LEU A 1 97 ? -5.229 2.999 -4.845 1.00 97.56 97 LEU A O 1
ATOM 750 N N . GLU A 1 98 ? -3.735 2.368 -6.398 1.00 96.69 98 GLU A N 1
ATOM 751 C CA . GLU A 1 98 ? -4.691 2.305 -7.511 1.00 96.69 98 GLU A CA 1
ATOM 752 C C . GLU A 1 98 ? -5.797 1.292 -7.213 1.00 96.69 98 GLU A C 1
ATOM 754 O O . GLU A 1 98 ? -6.975 1.636 -7.291 1.00 96.69 98 GLU A O 1
ATOM 759 N N . LYS A 1 99 ? -5.434 0.078 -6.776 1.00 97.25 99 LYS A N 1
ATOM 760 C CA . LYS A 1 99 ? -6.402 -0.936 -6.337 1.00 97.25 99 LYS A CA 1
ATOM 761 C C . LYS A 1 99 ? -7.256 -0.440 -5.175 1.00 97.25 99 LYS A C 1
ATOM 763 O O . LYS A 1 99 ? -8.477 -0.539 -5.235 1.00 97.25 99 LYS A O 1
ATOM 768 N N . PHE A 1 100 ? -6.625 0.142 -4.155 1.00 97.25 100 PHE A N 1
ATOM 769 C CA . PHE A 1 100 ? -7.325 0.645 -2.974 1.00 97.25 100 PHE A CA 1
ATOM 770 C C . PHE A 1 100 ? -8.370 1.710 -3.337 1.00 97.25 100 PHE A C 1
ATOM 772 O O . PHE A 1 100 ? -9.518 1.632 -2.913 1.00 97.25 100 PHE A O 1
ATOM 779 N N . PHE A 1 101 ? -7.992 2.698 -4.151 1.00 96.19 101 PHE A N 1
ATOM 780 C CA . PHE A 1 101 ? -8.889 3.783 -4.557 1.00 96.19 101 PHE A CA 1
ATOM 781 C C . PHE A 1 101 ? -9.877 3.401 -5.660 1.00 96.19 101 PHE A C 1
ATOM 783 O O . PHE A 1 101 ? -10.818 4.156 -5.886 1.00 96.19 101 PHE A O 1
ATOM 790 N N . SER A 1 102 ? -9.680 2.255 -6.310 1.00 95.69 102 SER A N 1
ATOM 791 C CA . SER A 1 102 ? -10.637 1.653 -7.247 1.00 95.69 102 SER A CA 1
ATOM 792 C C . SER A 1 102 ? -11.567 0.647 -6.561 1.00 95.69 102 SER A C 1
ATOM 794 O O . SER A 1 102 ? -12.162 -0.182 -7.242 1.00 95.69 102 SER A O 1
ATOM 796 N N . GLU A 1 103 ? -11.641 0.671 -5.225 1.00 92.75 103 GLU A N 1
ATOM 797 C CA . GLU A 1 103 ? -12.486 -0.214 -4.408 1.00 92.75 103 GLU A CA 1
ATOM 798 C C . GLU A 1 103 ? -12.166 -1.714 -4.574 1.00 92.75 103 GLU A C 1
ATOM 800 O O . GLU A 1 103 ? -12.940 -2.581 -4.178 1.00 92.75 103 GLU A O 1
ATOM 805 N N . GLN A 1 104 ? -10.975 -2.047 -5.085 1.00 95.56 104 GLN A N 1
ATOM 806 C CA . GLN A 1 104 ? -10.451 -3.414 -5.130 1.00 95.56 104 GLN A CA 1
ATOM 807 C C . GLN A 1 104 ? -9.788 -3.757 -3.793 1.00 95.56 104 GLN A C 1
ATOM 809 O O . GLN A 1 104 ? -8.581 -4.011 -3.709 1.00 95.56 104 GLN A O 1
ATOM 814 N N . VAL A 1 105 ? -10.592 -3.703 -2.733 1.00 95.19 105 VAL A N 1
ATOM 815 C CA . VAL A 1 105 ? -10.182 -3.960 -1.354 1.00 95.19 105 VAL A CA 1
ATOM 816 C C . VAL A 1 105 ? -10.858 -5.212 -0.813 1.00 95.19 105 VAL A C 1
ATOM 818 O O . VAL A 1 105 ? -11.968 -5.566 -1.200 1.00 95.19 105 VAL A O 1
ATOM 821 N N . ILE A 1 106 ? -10.176 -5.877 0.111 1.00 93.12 106 ILE A N 1
ATOM 822 C CA . ILE A 1 106 ? -10.743 -6.933 0.945 1.00 93.12 106 ILE A CA 1
ATOM 823 C C . ILE A 1 106 ? -10.767 -6.464 2.393 1.00 93.12 106 ILE A C 1
ATOM 825 O O . ILE A 1 106 ? -9.844 -5.786 2.848 1.00 93.12 106 ILE A O 1
ATOM 829 N N . GLU A 1 107 ? -11.809 -6.835 3.126 1.00 91.56 107 GLU A N 1
ATOM 830 C CA . GLU A 1 107 ? -11.888 -6.576 4.559 1.00 91.56 107 GLU A CA 1
ATOM 831 C C . GLU A 1 107 ? -11.383 -7.779 5.351 1.00 91.56 107 GLU A C 1
ATOM 833 O O . GLU A 1 107 ? -11.798 -8.915 5.117 1.00 91.56 107 GLU A O 1
ATOM 838 N N . LEU A 1 108 ? -10.488 -7.534 6.306 1.00 88.12 108 LEU A N 1
ATOM 839 C CA . LEU A 1 108 ? -9.876 -8.581 7.121 1.00 88.12 108 LEU A CA 1
ATOM 840 C C . LEU A 1 108 ? -9.873 -8.190 8.604 1.00 88.12 108 LEU A C 1
ATOM 842 O O . LEU A 1 108 ? -9.589 -7.033 8.931 1.00 88.12 108 LEU A O 1
ATOM 846 N N . PRO A 1 109 ? -10.131 -9.135 9.527 1.00 86.88 109 PRO A N 1
ATOM 847 C CA . PRO A 1 109 ? -9.965 -8.889 10.951 1.00 86.88 109 PRO A CA 1
ATOM 848 C C . PRO A 1 109 ? -8.484 -8.953 11.351 1.00 86.88 109 PRO A C 1
ATOM 850 O O . PRO A 1 109 ? -7.804 -9.956 11.140 1.00 86.88 109 PRO A O 1
ATOM 853 N N . LEU A 1 110 ? -7.994 -7.915 12.027 1.00 74.75 110 LEU A N 1
ATOM 854 C CA . LEU A 1 110 ? -6.782 -7.996 12.838 1.00 74.75 110 LEU A CA 1
ATOM 855 C C . LEU A 1 110 ? -7.165 -8.723 14.133 1.00 74.75 110 LEU A C 1
ATOM 857 O O . LEU A 1 110 ? -7.852 -8.170 14.985 1.00 74.75 110 LEU A O 1
ATOM 861 N N . LEU A 1 111 ? -6.811 -10.001 14.250 1.00 70.56 111 LEU A N 1
ATOM 862 C CA . LEU A 1 111 ? -7.280 -10.896 15.321 1.00 70.56 111 LEU A CA 1
ATOM 863 C C . LEU A 1 111 ? -7.029 -10.347 16.749 1.00 70.56 111 LEU A C 1
ATOM 865 O O . LEU A 1 111 ? -7.790 -10.651 17.671 1.00 70.56 111 LEU A O 1
ATOM 869 N N . GLU A 1 112 ? -6.042 -9.461 16.914 1.00 67.62 112 GLU A N 1
ATOM 870 C CA . GLU A 1 112 ? -5.696 -8.768 18.161 1.00 67.62 112 GLU A CA 1
ATOM 871 C C . GLU A 1 112 ? -5.994 -7.254 18.110 1.00 67.62 112 GLU A C 1
ATOM 873 O O . GLU A 1 112 ? -6.125 -6.649 17.045 1.00 67.62 112 GLU A O 1
ATOM 878 N N . PHE A 1 113 ? -6.108 -6.620 19.285 1.00 65.94 113 PHE A N 1
ATOM 879 C CA . PHE A 1 113 ? -6.256 -5.165 19.385 1.00 65.94 113 PHE A CA 1
ATOM 880 C C . PHE A 1 113 ? -4.899 -4.478 19.216 1.00 65.94 113 PHE A C 1
ATOM 882 O O . PHE A 1 113 ? -3.972 -4.739 19.978 1.00 65.94 113 PHE A O 1
ATOM 889 N N . TYR A 1 114 ? -4.827 -3.542 18.272 1.00 66.31 114 TYR A N 1
ATOM 890 C CA . TYR A 1 114 ? -3.650 -2.714 18.035 1.00 66.31 114 TYR A CA 1
ATOM 891 C C . TYR A 1 114 ? -4.037 -1.238 18.140 1.00 66.31 114 TYR A C 1
ATOM 893 O O . TYR A 1 114 ? -5.067 -0.818 17.600 1.00 66.31 114 TYR A O 1
ATOM 901 N N . GLY A 1 115 ? -3.217 -0.442 18.834 1.00 62.75 115 GLY A N 1
ATOM 902 C CA . GLY A 1 115 ? -3.320 1.014 18.765 1.00 62.75 115 GLY A CA 1
ATOM 903 C C . GLY A 1 115 ? -3.125 1.492 17.324 1.00 62.75 115 GLY A C 1
ATOM 904 O O . GLY A 1 115 ? -2.554 0.779 16.504 1.00 62.75 115 GLY A O 1
ATOM 905 N N . GLN A 1 116 ? -3.591 2.697 16.984 1.00 61.94 116 GLN A N 1
ATOM 906 C CA . GLN A 1 116 ? -3.497 3.206 15.606 1.00 61.94 116 GLN A CA 1
ATOM 907 C C . GLN A 1 116 ? -2.042 3.281 15.101 1.00 61.94 116 GLN A C 1
ATOM 909 O O . GLN A 1 116 ? -1.787 3.025 13.926 1.00 61.94 116 GLN A O 1
ATOM 914 N N . GLU A 1 117 ? -1.094 3.551 16.001 1.00 61.84 117 GLU A N 1
ATOM 915 C CA . GLU A 1 117 ? 0.350 3.543 15.727 1.00 61.84 117 GLU A CA 1
ATOM 916 C C . GLU A 1 117 ? 0.887 2.126 15.433 1.00 61.84 117 GLU A C 1
ATOM 918 O O . GLU A 1 117 ? 1.810 1.962 14.632 1.00 61.84 117 GLU A O 1
ATOM 923 N N . ASP A 1 118 ? 0.230 1.092 15.966 1.00 75.25 118 ASP A N 1
ATOM 924 C CA . ASP A 1 118 ? 0.633 -0.313 15.861 1.00 75.25 118 ASP A CA 1
ATOM 925 C C . ASP A 1 118 ? -0.013 -1.062 14.686 1.00 75.25 118 ASP A C 1
ATOM 927 O O . ASP A 1 118 ? 0.450 -2.146 14.322 1.00 75.25 118 ASP A O 1
ATOM 931 N N . ILE A 1 119 ? -1.047 -0.502 14.038 1.00 82.50 119 ILE A N 1
ATOM 932 C CA . ILE A 1 119 ? -1.739 -1.165 12.913 1.00 82.50 119 ILE A CA 1
ATOM 933 C C . ILE A 1 119 ? -0.766 -1.442 11.758 1.00 82.50 119 ILE A C 1
ATOM 935 O O . ILE A 1 119 ? -0.808 -2.520 11.166 1.00 82.50 119 ILE A O 1
ATOM 939 N N . ASN A 1 120 ? 0.166 -0.524 11.471 1.00 86.44 120 ASN A N 1
ATOM 940 C CA . ASN A 1 120 ? 1.219 -0.751 10.473 1.00 86.44 120 ASN A CA 1
ATOM 941 C C . ASN A 1 120 ? 2.021 -2.022 10.778 1.00 86.44 120 ASN A C 1
ATOM 943 O O . ASN A 1 120 ? 2.298 -2.822 9.884 1.00 86.44 120 ASN A O 1
ATOM 947 N N . MET A 1 121 ? 2.397 -2.215 12.044 1.00 85.75 121 MET A N 1
ATOM 948 C CA . MET A 1 121 ? 3.152 -3.388 12.472 1.00 85.75 121 MET A CA 1
ATOM 949 C C . MET A 1 121 ? 2.293 -4.652 12.399 1.00 85.75 121 MET A C 1
ATOM 951 O O . MET A 1 121 ? 2.787 -5.679 11.938 1.00 85.75 121 MET A O 1
ATOM 955 N N . ALA A 1 122 ? 1.026 -4.578 12.807 1.00 86.56 122 ALA A N 1
ATOM 956 C CA . ALA A 1 122 ? 0.089 -5.694 12.748 1.00 86.56 122 ALA A CA 1
ATOM 957 C C . ALA A 1 122 ? -0.124 -6.190 11.313 1.00 86.56 122 ALA A C 1
ATOM 959 O O . ALA A 1 122 ? 0.091 -7.368 11.029 1.00 86.56 122 ALA A O 1
ATOM 960 N N . VAL A 1 123 ? -0.454 -5.279 10.391 1.00 88.12 123 VAL A N 1
ATOM 961 C CA . VAL A 1 123 ? -0.629 -5.597 8.967 1.00 88.12 123 VAL A CA 1
ATOM 962 C C . VAL A 1 123 ? 0.673 -6.153 8.401 1.00 88.12 123 VAL A C 1
ATOM 964 O O . VAL A 1 123 ? 0.677 -7.210 7.775 1.00 88.12 123 VAL A O 1
ATOM 967 N N . LYS A 1 124 ? 1.813 -5.510 8.681 1.00 89.25 124 LYS A N 1
ATOM 968 C CA . LYS A 1 124 ? 3.108 -6.010 8.213 1.00 89.25 124 LYS A CA 1
ATOM 969 C C . LYS A 1 124 ? 3.392 -7.427 8.714 1.00 89.25 124 LYS A C 1
ATOM 971 O O . LYS A 1 124 ? 3.820 -8.250 7.914 1.00 89.25 124 LYS A O 1
ATOM 976 N N . LYS A 1 125 ? 3.154 -7.732 9.993 1.00 87.75 125 LYS A N 1
ATOM 977 C CA . LYS A 1 125 ? 3.343 -9.080 10.556 1.00 87.75 125 LYS A CA 1
ATOM 978 C C . LYS A 1 125 ? 2.421 -10.099 9.887 1.00 87.75 125 LYS A C 1
ATOM 980 O O . LYS A 1 125 ? 2.918 -11.116 9.414 1.00 87.75 125 LYS A O 1
ATOM 985 N N . ALA A 1 126 ? 1.124 -9.803 9.787 1.00 87.38 126 ALA A N 1
ATOM 986 C CA . ALA A 1 126 ? 0.138 -10.702 9.187 1.00 87.38 126 ALA A CA 1
ATOM 987 C C . ALA A 1 126 ? 0.490 -11.054 7.732 1.00 87.38 126 ALA A C 1
ATOM 989 O O . ALA A 1 126 ? 0.546 -12.225 7.365 1.00 87.38 126 ALA A O 1
ATOM 990 N N . PHE A 1 127 ? 0.812 -10.046 6.920 1.00 88.81 127 PHE A N 1
ATOM 991 C CA . PHE A 1 127 ? 1.147 -10.250 5.511 1.00 88.81 127 PHE A CA 1
ATOM 992 C C . PHE A 1 127 ? 2.561 -10.804 5.292 1.00 88.81 127 PHE A C 1
ATOM 994 O O . PHE A 1 127 ? 2.800 -11.475 4.294 1.00 88.81 127 PHE A O 1
ATOM 1001 N N . THR A 1 128 ? 3.490 -10.596 6.232 1.00 88.31 128 THR A N 1
ATOM 1002 C CA . THR A 1 128 ? 4.793 -11.287 6.216 1.00 88.31 128 THR A CA 1
ATOM 1003 C C . THR A 1 128 ? 4.611 -12.780 6.481 1.00 88.31 128 THR A C 1
ATOM 1005 O O . THR A 1 128 ? 5.171 -13.594 5.756 1.00 88.31 128 THR A O 1
ATOM 1008 N N . ALA A 1 129 ? 3.793 -13.151 7.472 1.00 85.44 129 ALA A N 1
ATOM 1009 C CA . ALA A 1 129 ? 3.476 -14.553 7.744 1.00 85.44 129 ALA A CA 1
ATOM 1010 C C . ALA A 1 129 ? 2.779 -15.214 6.544 1.00 85.44 129 ALA A C 1
ATOM 1012 O O . ALA A 1 129 ? 3.142 -16.321 6.167 1.00 85.44 129 ALA A O 1
ATOM 1013 N N . MET A 1 130 ? 1.843 -14.504 5.904 1.00 83.12 130 MET A N 1
ATOM 1014 C CA . MET A 1 130 ? 1.192 -14.968 4.676 1.00 83.12 130 MET A CA 1
ATOM 1015 C C . MET A 1 130 ? 2.189 -15.161 3.527 1.00 83.12 130 MET A C 1
ATOM 1017 O O . MET A 1 130 ? 2.130 -16.182 2.859 1.00 83.12 130 MET A O 1
ATOM 1021 N N . TRP A 1 131 ? 3.118 -14.221 3.312 1.00 83.69 131 TRP A N 1
ATOM 1022 C CA . TRP A 1 131 ? 4.133 -14.333 2.256 1.00 83.69 131 TRP A CA 1
ATOM 1023 C C . TRP A 1 131 ? 5.012 -15.575 2.408 1.00 83.69 131 TRP A C 1
ATOM 1025 O O . TRP A 1 131 ? 5.348 -16.199 1.416 1.00 83.69 131 TRP A O 1
ATOM 1035 N N . HIS A 1 132 ? 5.377 -15.932 3.641 1.00 81.31 132 HIS A N 1
ATOM 1036 C CA . HIS A 1 132 ? 6.205 -17.108 3.921 1.00 81.31 132 HIS A CA 1
ATOM 1037 C C . HIS A 1 132 ? 5.432 -18.432 3.947 1.00 81.31 132 HIS A C 1
ATOM 1039 O O . HIS A 1 132 ? 6.052 -19.484 4.069 1.00 81.31 132 HIS A O 1
ATOM 1045 N N . ALA A 1 133 ? 4.100 -18.388 3.892 1.00 78.88 133 ALA A N 1
ATOM 1046 C CA . ALA A 1 133 ? 3.254 -19.576 3.823 1.00 78.88 133 ALA A CA 1
ATOM 1047 C C . ALA A 1 133 ? 2.914 -19.992 2.379 1.00 78.88 133 ALA A C 1
ATOM 1049 O O . ALA A 1 133 ? 2.314 -21.050 2.191 1.00 78.88 133 ALA A O 1
ATOM 1050 N N . ILE A 1 134 ? 3.245 -19.145 1.398 1.00 66.12 134 ILE A N 1
ATOM 1051 C CA . ILE A 1 134 ? 3.096 -19.382 -0.046 1.00 66.12 134 ILE A CA 1
ATOM 1052 C C . ILE A 1 134 ? 4.404 -19.966 -0.571 1.00 66.12 134 ILE A C 1
ATOM 1054 O O . ILE A 1 134 ? 4.320 -20.933 -1.358 1.00 66.12 134 ILE A O 1
#

Secondary structure (DSSP, 8-state):
-------------HHHHHHHHHHHHHHHHHHHHHHHHHHT-EEEEEE--SSSTTEEEEEEEEEES-S-TT--EEEEEEEEEEEEEEP-HHHHHHHHHHHHHTT--EEEE-SS---TTTHHHHHHHHHHHHHHH-